Protein AF-A0A931BQ66-F1 (afdb_monomer)

pLDDT: mean 86.56, std 10.45, range [50.56, 96.12]

Nearest PDB structures (foldseek):
  7w68-assembly1_E  TM=6.072E-01  e=6.955E+00  Homo sapiens

Mean predicted aligned error: 5.03 Å

Radius of gyration: 12.86 Å; Cα contacts (8 Å, |Δi|>4): 81; chains: 1; bounding box: 36×19×38 Å

Structure (mmCIF, N/CA/C/O backbone):
data_AF-A0A931BQ66-F1
#
_entry.id   AF-A0A931BQ66-F1
#
loop_
_atom_site.group_PDB
_atom_site.id
_atom_site.type_symbol
_atom_site.label_atom_id
_atom_site.label_alt_id
_atom_site.label_comp_id
_atom_site.label_asym_id
_atom_site.label_entity_id
_atom_site.label_seq_id
_atom_site.pdbx_PDB_ins_code
_atom_site.Cartn_x
_atom_site.Cartn_y
_atom_site.Cartn_z
_atom_site.occupancy
_atom_site.B_iso_or_equiv
_atom_site.auth_seq_id
_atom_site.auth_comp_id
_atom_site.auth_asym_id
_atom_site.auth_atom_id
_atom_site.pdbx_PDB_model_num
ATOM 1 N N . MET A 1 1 ? 5.434 -9.368 -10.045 1.00 62.38 1 MET A N 1
ATOM 2 C CA . MET A 1 1 ? 5.309 -8.124 -10.826 1.00 62.38 1 MET A CA 1
ATOM 3 C C . MET A 1 1 ? 6.019 -7.061 -10.024 1.00 62.38 1 MET A C 1
ATOM 5 O O . MET A 1 1 ? 5.756 -6.967 -8.823 1.00 62.38 1 MET A O 1
ATOM 9 N N . ASN A 1 2 ? 6.964 -6.365 -10.642 1.00 62.44 2 ASN A N 1
ATOM 10 C CA . ASN A 1 2 ? 7.593 -5.212 -10.004 1.00 62.44 2 ASN A CA 1
ATOM 11 C C . ASN A 1 2 ? 6.619 -4.029 -10.034 1.00 62.44 2 ASN A C 1
ATOM 13 O O . ASN A 1 2 ? 5.758 -3.966 -10.911 1.00 62.44 2 ASN A O 1
ATOM 17 N N . ALA A 1 3 ? 6.711 -3.107 -9.081 1.00 62.03 3 ALA A N 1
ATOM 18 C CA . ALA A 1 3 ? 5.787 -1.974 -9.036 1.00 62.03 3 ALA A CA 1
ATOM 19 C C . ALA A 1 3 ? 5.939 -1.025 -10.246 1.00 62.03 3 ALA A C 1
ATOM 21 O O . ALA A 1 3 ? 4.948 -0.437 -10.669 1.00 62.03 3 ALA A O 1
ATOM 22 N N . SER A 1 4 ? 7.121 -0.943 -10.866 1.00 58.88 4 SER A N 1
ATOM 23 C CA . SER A 1 4 ? 7.351 -0.239 -12.144 1.00 58.88 4 SER A CA 1
ATOM 24 C C . SER A 1 4 ? 6.688 -0.905 -13.354 1.00 58.88 4 SER A C 1
ATOM 26 O O . SER A 1 4 ? 6.469 -0.254 -14.370 1.00 58.88 4 SER A O 1
ATOM 28 N N . GLU A 1 5 ? 6.313 -2.182 -13.251 1.00 66.12 5 GLU A N 1
ATOM 29 C CA . GLU A 1 5 ? 5.526 -2.891 -14.269 1.00 66.12 5 GLU A CA 1
ATOM 30 C C . GLU A 1 5 ? 4.015 -2.692 -14.061 1.00 66.12 5 GLU A C 1
ATOM 32 O O . GLU A 1 5 ? 3.201 -3.377 -14.691 1.00 66.12 5 GLU A O 1
ATOM 37 N N . ALA A 1 6 ? 3.621 -1.798 -13.145 1.00 67.50 6 ALA A N 1
ATOM 38 C CA . ALA A 1 6 ? 2.225 -1.479 -12.909 1.00 67.50 6 ALA A CA 1
ATOM 39 C C . ALA A 1 6 ? 1.553 -1.012 -14.213 1.00 67.50 6 ALA A C 1
ATOM 41 O O . ALA A 1 6 ? 2.141 -0.235 -14.969 1.00 67.50 6 ALA A O 1
ATOM 42 N N . PRO A 1 7 ? 0.304 -1.446 -14.472 1.00 71.62 7 PRO A N 1
ATOM 43 C CA . PRO A 1 7 ? -0.457 -0.951 -15.610 1.00 71.62 7 PRO A CA 1
ATOM 44 C C . PRO A 1 7 ? -0.541 0.577 -15.578 1.00 71.62 7 PRO A C 1
ATOM 46 O O . PRO A 1 7 ? -0.653 1.173 -14.505 1.00 71.62 7 PRO A O 1
ATOM 49 N N . VAL A 1 8 ? -0.526 1.209 -16.745 1.00 75.06 8 VAL A N 1
ATOM 50 C CA . VAL A 1 8 ? -0.601 2.667 -16.874 1.00 75.06 8 VAL A CA 1
ATOM 51 C C . VAL A 1 8 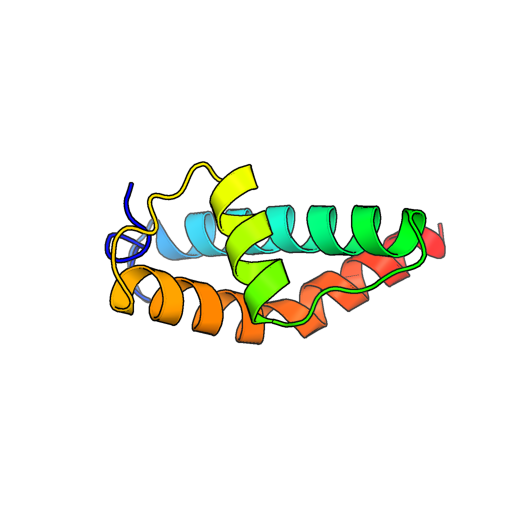? -2.056 3.078 -17.102 1.00 75.06 8 VAL A C 1
ATOM 53 O O . VAL A 1 8 ? -2.899 2.292 -17.537 1.00 75.06 8 VAL A O 1
ATOM 56 N N . PHE A 1 9 ? -2.387 4.331 -16.793 1.00 60.09 9 PHE A N 1
ATOM 57 C CA . PHE A 1 9 ? -3.708 4.884 -17.074 1.00 60.09 9 PHE A CA 1
ATOM 58 C C . PHE A 1 9 ? -4.112 4.661 -18.544 1.00 60.09 9 PHE A C 1
ATOM 60 O O . PHE A 1 9 ? -3.426 5.111 -19.459 1.00 60.09 9 PHE A O 1
ATOM 67 N N . GLY A 1 10 ? -5.248 3.987 -18.756 1.00 64.69 10 GLY A N 1
ATOM 68 C CA . GLY A 1 10 ? -5.746 3.599 -20.082 1.00 64.69 10 GLY A CA 1
ATOM 69 C C . GLY A 1 10 ? -5.602 2.106 -20.392 1.00 64.69 10 GLY A C 1
ATOM 70 O O . GLY A 1 10 ? -6.327 1.605 -21.251 1.00 64.69 10 GLY A O 1
ATOM 71 N N . ASP A 1 11 ? -4.763 1.374 -19.653 1.00 78.56 11 ASP A N 1
ATOM 72 C CA . ASP A 1 11 ? -4.698 -0.084 -19.754 1.00 78.56 11 ASP A CA 1
ATOM 73 C C . ASP A 1 11 ? -5.967 -0.736 -19.200 1.00 78.56 11 ASP A C 1
ATOM 75 O O . ASP A 1 11 ? -6.499 -0.339 -18.159 1.00 78.56 11 ASP A O 1
ATOM 79 N N . ALA A 1 12 ? -6.412 -1.821 -19.840 1.00 76.31 12 ALA A N 1
ATOM 80 C CA . ALA A 1 12 ? -7.577 -2.589 -19.391 1.00 76.31 12 ALA A CA 1
ATOM 81 C C . ALA A 1 12 ? -7.439 -3.081 -17.934 1.00 76.31 12 ALA A C 1
ATOM 83 O O . ALA A 1 12 ? -8.429 -3.194 -17.211 1.00 76.31 12 ALA A O 1
ATOM 84 N N . ASN A 1 13 ? -6.201 -3.308 -17.484 1.00 83.50 13 ASN A N 1
ATOM 85 C CA . ASN A 1 13 ? -5.888 -3.810 -16.147 1.00 83.50 13 ASN A CA 1
ATOM 86 C C . ASN A 1 13 ? -5.657 -2.697 -15.109 1.00 83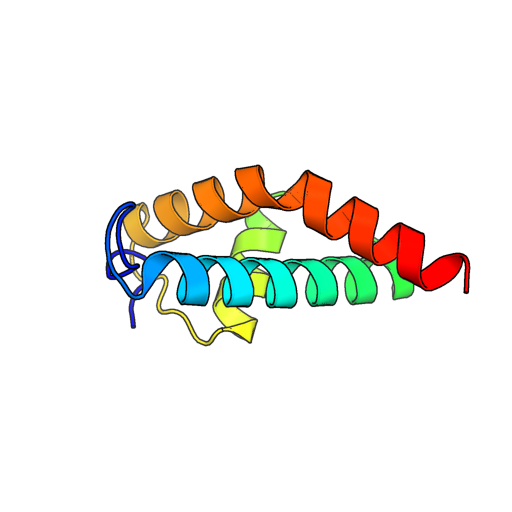.50 13 ASN A C 1
ATOM 88 O O . ASN A 1 13 ? -5.522 -2.998 -13.922 1.00 83.50 13 ASN A O 1
ATOM 92 N N . TRP A 1 14 ? -5.648 -1.421 -15.515 1.00 81.75 14 TRP A N 1
ATOM 93 C CA . TRP A 1 14 ? -5.393 -0.289 -14.617 1.00 81.75 14 TRP A CA 1
ATOM 94 C C . TRP A 1 14 ? -6.402 -0.206 -13.475 1.00 81.75 14 TRP A C 1
ATOM 96 O O . TRP A 1 14 ? -6.029 -0.125 -12.305 1.00 81.75 14 TRP A O 1
ATOM 106 N N . ASN A 1 15 ? -7.693 -0.289 -13.799 1.00 85.62 15 ASN A N 1
ATOM 107 C CA . ASN A 1 15 ? -8.750 -0.205 -12.792 1.00 85.62 15 ASN A CA 1
ATOM 108 C C . ASN A 1 15 ? -8.679 -1.367 -11.796 1.00 85.62 15 ASN A C 1
ATOM 110 O O . ASN A 1 15 ? -8.892 -1.164 -10.601 1.00 85.62 15 ASN A O 1
ATOM 114 N N . GLN A 1 16 ? -8.339 -2.568 -12.272 1.00 87.50 16 GLN A N 1
ATOM 115 C CA . GLN A 1 16 ? -8.170 -3.735 -11.411 1.00 87.50 16 GLN A CA 1
ATOM 116 C C . GLN A 1 16 ? -6.966 -3.566 -10.479 1.00 87.50 16 GLN A C 1
ATOM 118 O O . GLN A 1 16 ? -7.074 -3.842 -9.285 1.00 87.50 16 GLN A O 1
ATOM 123 N N . TYR A 1 17 ? -5.834 -3.093 -11.003 1.00 88.31 17 TYR A N 1
ATOM 124 C CA . TYR A 1 17 ? -4.645 -2.825 -10.200 1.00 88.31 17 TYR A CA 1
ATOM 125 C C . TYR A 1 17 ? -4.924 -1.769 -9.124 1.00 88.31 17 TYR A C 1
ATOM 127 O O . TYR A 1 17 ? -4.716 -2.028 -7.939 1.00 88.31 17 TYR A O 1
ATOM 135 N N . ARG A 1 18 ? -5.512 -0.631 -9.509 1.00 89.50 18 ARG A N 1
ATOM 136 C CA . ARG A 1 18 ? -5.911 0.435 -8.582 1.00 89.50 18 ARG A CA 1
ATOM 137 C C . ARG A 1 18 ? -6.866 -0.064 -7.496 1.00 89.50 18 ARG A C 1
ATOM 139 O O . ARG A 1 18 ? -6.700 0.306 -6.338 1.00 89.50 18 ARG A O 1
ATOM 146 N N . ALA A 1 19 ? -7.839 -0.906 -7.845 1.00 90.50 19 ALA A N 1
ATOM 147 C CA . ALA A 1 19 ? -8.766 -1.482 -6.873 1.00 90.50 19 ALA A CA 1
ATOM 148 C C . ALA A 1 19 ? -8.053 -2.394 -5.860 1.00 90.50 19 ALA A C 1
ATOM 150 O O . ALA A 1 19 ? -8.348 -2.330 -4.670 1.00 90.50 19 ALA A O 1
ATOM 151 N N . ARG A 1 20 ? -7.077 -3.197 -6.308 1.00 92.81 20 ARG A N 1
ATOM 152 C CA . ARG A 1 20 ? -6.262 -4.042 -5.417 1.00 92.81 20 ARG A CA 1
ATOM 153 C C . ARG A 1 20 ? -5.396 -3.212 -4.473 1.00 92.81 20 ARG A C 1
ATOM 155 O O . ARG A 1 20 ? -5.329 -3.536 -3.293 1.00 92.81 20 ARG A O 1
ATOM 162 N N . VAL A 1 21 ? -4.776 -2.142 -4.974 1.00 92.88 21 VAL A N 1
ATOM 163 C CA . VAL A 1 21 ? -4.000 -1.205 -4.143 1.00 92.88 21 VAL A CA 1
ATOM 164 C C . VAL A 1 21 ? -4.896 -0.510 -3.122 1.00 92.88 21 VAL A C 1
ATOM 166 O O . VAL A 1 21 ? -4.533 -0.445 -1.953 1.00 92.88 21 VAL A O 1
ATOM 169 N N . ALA A 1 22 ? -6.083 -0.052 -3.527 1.00 93.56 22 ALA A N 1
ATOM 170 C CA . ALA A 1 22 ? -7.039 0.573 -2.616 1.00 93.56 22 ALA A CA 1
ATOM 171 C C . ALA A 1 22 ? -7.481 -0.385 -1.500 1.00 93.56 22 ALA A C 1
ATOM 173 O O . ALA A 1 22 ? -7.438 -0.005 -0.337 1.00 93.56 22 ALA A O 1
ATOM 174 N N . ALA A 1 23 ? -7.839 -1.627 -1.842 1.00 94.12 23 ALA A N 1
ATOM 175 C CA . ALA A 1 23 ? -8.231 -2.637 -0.859 1.00 94.12 23 ALA A CA 1
ATOM 176 C C 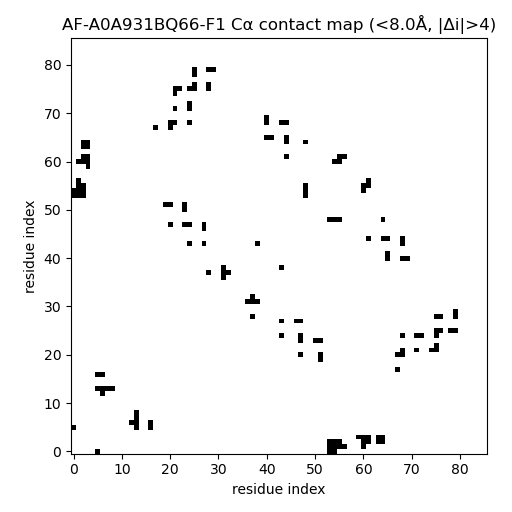. ALA A 1 23 ? -7.097 -2.940 0.132 1.00 94.12 23 ALA A C 1
ATOM 178 O O . ALA A 1 23 ? -7.301 -2.861 1.340 1.00 94.12 23 ALA A O 1
ATOM 179 N N . ALA A 1 24 ? -5.881 -3.187 -0.371 1.00 95.12 24 ALA A N 1
ATOM 180 C CA . ALA A 1 24 ? -4.725 -3.427 0.486 1.00 95.12 24 ALA A CA 1
ATOM 181 C C . ALA A 1 24 ? -4.434 -2.230 1.403 1.00 95.12 24 ALA A C 1
ATOM 183 O O . ALA A 1 24 ? -4.156 -2.420 2.582 1.00 95.12 24 ALA A O 1
ATOM 184 N N . LEU A 1 25 ? -4.533 -0.999 0.892 1.00 96.12 25 LEU A N 1
ATOM 185 C CA . LEU A 1 25 ? -4.323 0.213 1.682 1.00 96.12 25 LEU A CA 1
ATOM 186 C C . LEU A 1 25 ? -5.386 0.388 2.776 1.00 96.12 25 LEU A C 1
ATOM 188 O O . LEU A 1 25 ? -5.045 0.762 3.896 1.00 96.12 25 LEU A O 1
ATOM 192 N N . THR A 1 26 ? -6.653 0.099 2.475 1.00 95.25 26 THR A N 1
ATOM 193 C CA . THR A 1 26 ? -7.741 0.097 3.464 1.00 95.25 26 THR A CA 1
ATOM 194 C C . THR A 1 26 ? -7.482 -0.924 4.569 1.00 95.25 26 THR A C 1
ATOM 196 O O . THR A 1 26 ? -7.613 -0.579 5.742 1.00 95.25 26 THR A O 1
ATOM 199 N N . ASP A 1 27 ? -7.051 -2.139 4.222 1.00 94.44 27 ASP A N 1
ATOM 200 C CA . ASP A 1 27 ? -6.735 -3.184 5.203 1.00 94.44 27 ASP A CA 1
ATOM 201 C C . ASP A 1 27 ? -5.555 -2.790 6.104 1.00 94.44 27 ASP A C 1
ATOM 203 O O . ASP A 1 27 ? -5.583 -3.037 7.311 1.00 94.44 27 ASP A O 1
ATOM 207 N N . VAL A 1 28 ? -4.521 -2.156 5.536 1.00 94.38 28 VAL A N 1
ATOM 208 C CA . VAL A 1 28 ? -3.386 -1.616 6.304 1.00 94.38 28 VAL A CA 1
ATOM 209 C C . VAL A 1 28 ? -3.876 -0.542 7.268 1.00 94.38 28 VAL A C 1
ATOM 211 O O . VAL A 1 28 ? -3.619 -0.635 8.462 1.00 94.38 28 VAL A O 1
ATOM 214 N N . GLU A 1 29 ? -4.603 0.466 6.781 1.00 94.25 29 GLU A N 1
ATOM 215 C CA . GLU A 1 29 ? -5.127 1.553 7.619 1.00 94.25 29 GLU A CA 1
ATOM 216 C C . GLU A 1 29 ? -6.031 1.022 8.745 1.00 94.25 29 GLU A C 1
ATOM 218 O O . GLU A 1 29 ? -5.926 1.482 9.884 1.00 94.25 29 GLU A O 1
ATOM 223 N N . ALA A 1 30 ? -6.866 0.015 8.471 1.00 92.44 30 ALA A N 1
ATOM 224 C CA . ALA A 1 30 ? -7.694 -0.635 9.483 1.00 92.44 30 ALA A CA 1
ATOM 225 C C . ALA A 1 30 ? -6.853 -1.341 10.563 1.00 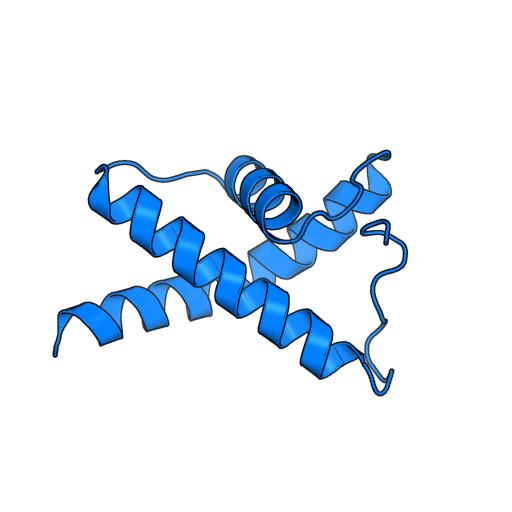92.44 30 ALA A C 1
ATOM 227 O O . ALA A 1 30 ? -7.084 -1.120 11.754 1.00 92.44 30 ALA A O 1
ATOM 228 N N . ASP A 1 31 ? -5.861 -2.146 10.169 1.00 93.25 31 ASP A N 1
ATOM 229 C CA . ASP A 1 31 ? -4.960 -2.858 11.090 1.00 93.25 31 ASP A CA 1
ATOM 230 C C . ASP A 1 31 ? -4.141 -1.880 11.949 1.00 93.25 31 ASP A C 1
ATOM 232 O O . ASP A 1 31 ? -4.077 -2.019 13.173 1.00 93.25 31 ASP A O 1
ATOM 236 N N . MET A 1 32 ? -3.587 -0.826 11.342 1.00 90.31 32 MET A N 1
ATOM 237 C CA . MET A 1 3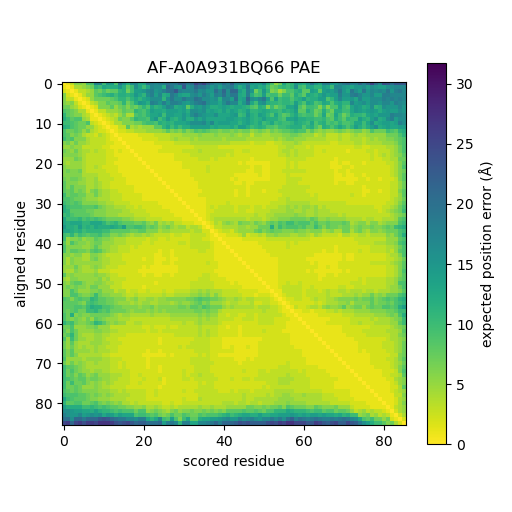2 ? -2.816 0.192 12.065 1.00 90.31 32 MET A CA 1
ATOM 238 C C . MET A 1 32 ? -3.691 0.929 13.088 1.00 90.31 32 MET A C 1
ATOM 240 O O . MET A 1 32 ? -3.322 1.043 14.263 1.00 90.31 32 MET A O 1
ATOM 244 N N . GLN A 1 33 ? -4.904 1.334 12.695 1.00 89.06 33 GLN A N 1
ATOM 245 C CA . GLN A 1 33 ? -5.854 1.956 13.620 1.00 89.06 33 GLN A CA 1
ATOM 246 C C . GLN A 1 33 ? -6.258 1.031 14.773 1.00 89.06 33 GLN A C 1
ATOM 248 O O . GLN A 1 33 ? -6.387 1.510 15.901 1.00 89.06 33 GLN A O 1
ATOM 253 N N . GLN A 1 34 ? -6.447 -0.271 14.527 1.00 88.62 34 GLN A N 1
ATOM 254 C CA . GLN A 1 34 ? -6.744 -1.248 15.584 1.00 88.62 34 GLN A CA 1
ATOM 255 C C . GLN A 1 34 ? -5.597 -1.370 16.592 1.00 88.62 34 GLN A C 1
ATOM 257 O O . GLN A 1 34 ? -5.841 -1.513 17.790 1.00 88.62 34 GLN A O 1
ATOM 262 N N . ARG A 1 35 ? -4.351 -1.263 16.125 1.00 89.12 35 ARG A N 1
ATOM 263 C CA . ARG A 1 35 ? -3.152 -1.301 16.973 1.00 89.12 35 ARG A CA 1
ATOM 264 C C . ARG A 1 35 ? -2.830 0.037 17.644 1.00 89.12 35 ARG A C 1
ATOM 266 O O . ARG A 1 35 ? -1.915 0.100 18.462 1.00 89.12 35 ARG A O 1
ATOM 273 N N . GLY A 1 36 ? -3.575 1.097 17.327 1.00 89.25 36 GLY A N 1
ATOM 274 C CA . GLY A 1 36 ? -3.439 2.411 17.954 1.00 89.25 36 GLY A CA 1
ATOM 275 C C . GLY A 1 36 ? -2.262 3.246 17.445 1.00 89.25 36 GLY A C 1
ATOM 276 O O . GLY A 1 36 ? -1.836 4.166 18.141 1.00 89.25 36 GLY A O 1
ATOM 277 N N . TYR A 1 37 ? -1.736 2.959 16.251 1.00 86.56 37 TYR A N 1
ATOM 278 C CA . TYR A 1 37 ? -0.715 3.791 15.608 1.00 86.56 37 TYR A CA 1
ATOM 279 C C . TYR A 1 37 ? -1.026 4.024 14.126 1.00 86.56 37 TYR A C 1
ATOM 281 O O . TYR A 1 37 ? -1.933 3.426 13.562 1.00 86.56 37 TYR A O 1
ATOM 289 N N . GLY A 1 38 ? -0.314 4.960 13.502 1.00 87.69 38 GLY A N 1
ATOM 290 C CA . GLY A 1 38 ? -0.445 5.265 12.079 1.00 87.69 38 GLY A CA 1
ATOM 291 C C . GLY A 1 38 ? 0.913 5.209 11.400 1.00 87.69 38 GLY A C 1
ATOM 292 O O . GLY A 1 38 ? 1.935 5.492 12.026 1.00 87.69 38 GLY A O 1
ATOM 293 N N . LEU A 1 39 ? 0.918 4.857 10.119 1.00 90.00 39 LEU A N 1
ATOM 294 C CA . LEU A 1 39 ? 2.116 4.896 9.291 1.00 90.00 39 LEU A CA 1
ATOM 295 C C . LEU A 1 39 ? 2.153 6.192 8.481 1.00 90.00 39 LEU A C 1
ATOM 297 O O . LEU A 1 39 ? 1.121 6.749 8.097 1.00 90.00 39 LEU A O 1
ATOM 301 N N . ASN A 1 40 ? 3.364 6.682 8.226 1.00 92.81 40 ASN A N 1
ATOM 302 C CA . ASN A 1 40 ? 3.570 7.711 7.217 1.00 92.81 40 ASN A CA 1
ATOM 303 C C . ASN A 1 40 ? 3.379 7.102 5.815 1.00 92.81 40 ASN A C 1
ATOM 305 O O . ASN A 1 40 ? 3.234 5.891 5.655 1.00 92.81 40 ASN A O 1
ATOM 309 N N . CYS A 1 41 ? 3.374 7.945 4.784 1.00 91.94 41 CYS A N 1
ATOM 310 C CA . CYS A 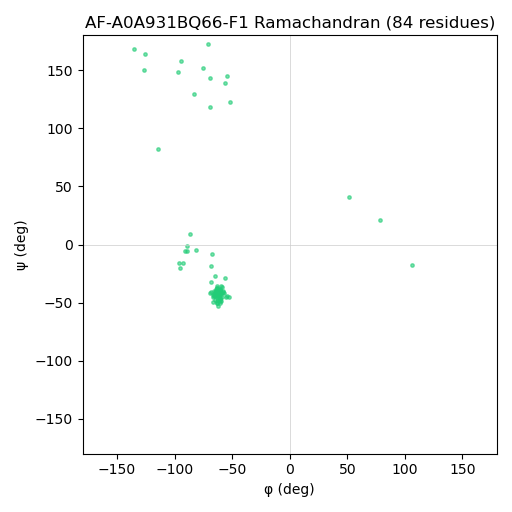1 41 ? 3.134 7.471 3.423 1.00 91.94 41 CYS A CA 1
ATOM 311 C C . CYS A 1 41 ? 4.158 6.423 2.963 1.00 91.94 41 CYS A C 1
ATOM 313 O O . CYS A 1 41 ? 3.798 5.473 2.274 1.00 91.94 41 CYS A O 1
ATOM 315 N N . GLU A 1 42 ? 5.413 6.577 3.376 1.00 93.81 42 GLU A N 1
ATOM 316 C CA . GLU A 1 42 ? 6.475 5.634 3.054 1.00 93.81 42 GLU A CA 1
ATOM 317 C C . GLU A 1 42 ? 6.206 4.252 3.663 1.00 93.81 42 GLU A C 1
ATOM 319 O O . GLU A 1 42 ? 6.175 3.255 2.944 1.00 93.81 42 GLU A O 1
ATOM 324 N N . GLY A 1 43 ? 5.896 4.195 4.961 1.00 94.06 43 GLY A N 1
ATOM 325 C CA . GLY A 1 43 ? 5.537 2.954 5.645 1.00 94.06 43 GLY A CA 1
ATOM 326 C C . GLY A 1 43 ? 4.283 2.302 5.061 1.00 94.06 43 GLY A C 1
ATOM 327 O O . GLY A 1 43 ? 4.273 1.096 4.837 1.00 94.06 43 GLY A O 1
ATOM 328 N N . LEU A 1 44 ? 3.254 3.091 4.729 1.00 94.94 44 LEU A N 1
ATOM 329 C CA . LEU A 1 44 ? 2.057 2.583 4.047 1.00 94.94 44 LEU A CA 1
ATOM 330 C C . LEU A 1 44 ? 2.397 1.967 2.685 1.00 94.94 44 LEU A C 1
ATOM 332 O O . LEU A 1 44 ? 1.838 0.940 2.315 1.00 94.94 44 LEU A O 1
ATOM 336 N N . THR A 1 45 ? 3.322 2.579 1.949 1.00 94.44 45 THR A N 1
ATOM 337 C CA . THR A 1 45 ? 3.751 2.100 0.630 1.00 94.44 45 THR A CA 1
ATOM 338 C C . THR A 1 45 ? 4.450 0.748 0.731 1.00 94.44 45 THR A C 1
ATOM 340 O O . THR A 1 45 ? 4.138 -0.155 -0.046 1.00 94.44 45 THR A O 1
ATOM 343 N N . LEU A 1 46 ? 5.329 0.572 1.721 1.00 94.38 46 LEU A N 1
ATOM 344 C CA . LEU A 1 46 ? 6.005 -0.705 1.969 1.00 94.38 46 LEU A CA 1
ATOM 345 C C . LEU A 1 46 ? 5.026 -1.803 2.407 1.00 94.38 46 LEU A C 1
ATOM 347 O O . LEU A 1 46 ? 5.065 -2.906 1.870 1.00 94.38 46 LEU A O 1
ATOM 351 N N . GLU A 1 47 ? 4.097 -1.493 3.310 1.00 95.06 47 GLU A N 1
ATOM 352 C CA . GLU A 1 47 ? 3.079 -2.447 3.777 1.00 95.06 47 GLU A CA 1
ATOM 353 C C . GLU A 1 47 ? 2.124 -2.892 2.660 1.00 95.06 47 GLU A C 1
ATOM 355 O O . GLU A 1 47 ? 1.728 -4.059 2.584 1.00 95.06 47 GLU A O 1
ATOM 360 N N . VAL A 1 48 ? 1.746 -1.965 1.775 1.00 94.56 48 VAL A N 1
ATOM 361 C CA . VAL A 1 48 ? 0.941 -2.273 0.586 1.00 94.56 48 VAL A CA 1
ATOM 362 C C . VAL A 1 48 ? 1.732 -3.147 -0.385 1.00 94.56 48 VAL A C 1
ATOM 364 O O . VAL A 1 48 ? 1.177 -4.117 -0.908 1.00 94.56 48 VAL A O 1
ATOM 367 N N . ALA A 1 49 ? 3.014 -2.841 -0.612 1.00 93.62 49 ALA A N 1
ATOM 368 C CA . ALA A 1 49 ? 3.882 -3.662 -1.451 1.00 93.62 49 ALA A CA 1
ATOM 369 C C . ALA A 1 49 ? 3.984 -5.094 -0.913 1.00 93.62 49 ALA A C 1
ATOM 371 O O . ALA A 1 49 ? 3.813 -6.045 -1.677 1.00 93.62 49 ALA A O 1
ATOM 372 N N . GLU A 1 50 ? 4.181 -5.251 0.397 1.00 93.06 50 GLU A N 1
ATOM 373 C CA . GLU A 1 50 ? 4.271 -6.554 1.056 1.00 93.06 50 GLU A CA 1
ATOM 374 C C . GLU A 1 50 ? 2.963 -7.348 0.932 1.00 93.06 50 GLU A C 1
ATOM 376 O O . GLU A 1 50 ? 2.974 -8.485 0.451 1.00 93.06 50 GLU A O 1
ATOM 381 N N . ARG A 1 51 ? 1.814 -6.739 1.264 1.00 92.88 51 ARG A N 1
ATOM 382 C CA . ARG A 1 51 ? 0.493 -7.394 1.153 1.00 92.88 51 ARG A CA 1
ATOM 383 C C . ARG A 1 51 ? 0.166 -7.832 -0.270 1.00 92.88 51 ARG A C 1
ATOM 385 O O . ARG A 1 51 ? -0.467 -8.869 -0.468 1.00 92.88 51 ARG A O 1
ATOM 392 N N . LEU A 1 52 ? 0.580 -7.050 -1.264 1.00 90.62 52 LEU A N 1
ATOM 393 C CA . LEU A 1 52 ? 0.350 -7.358 -2.674 1.00 90.62 52 LEU A CA 1
ATOM 394 C C . LEU A 1 52 ? 1.465 -8.197 -3.310 1.00 90.62 52 LEU A C 1
ATOM 396 O O . LEU A 1 52 ? 1.336 -8.550 -4.486 1.00 90.62 52 LEU A O 1
ATOM 400 N N . GLN A 1 53 ? 2.516 -8.534 -2.552 1.00 89.94 53 GLN A N 1
ATOM 401 C CA . GLN A 1 53 ? 3.716 -9.231 -3.026 1.00 89.94 53 GLN A CA 1
ATOM 402 C C . GLN A 1 53 ? 4.322 -8.549 -4.267 1.00 89.94 53 GLN A C 1
ATOM 404 O O . GLN A 1 53 ? 4.718 -9.202 -5.239 1.00 89.94 53 GLN A O 1
ATOM 409 N N . LEU A 1 54 ? 4.342 -7.213 -4.254 1.00 86.88 54 LEU A N 1
ATOM 410 C CA . LEU A 1 54 ? 4.938 -6.398 -5.306 1.00 86.88 54 LEU A CA 1
ATOM 411 C C . LEU A 1 54 ? 6.440 -6.285 -5.068 1.00 86.88 54 LEU A C 1
ATOM 413 O O . LEU A 1 54 ? 6.889 -5.937 -3.977 1.00 86.88 54 LEU A O 1
ATO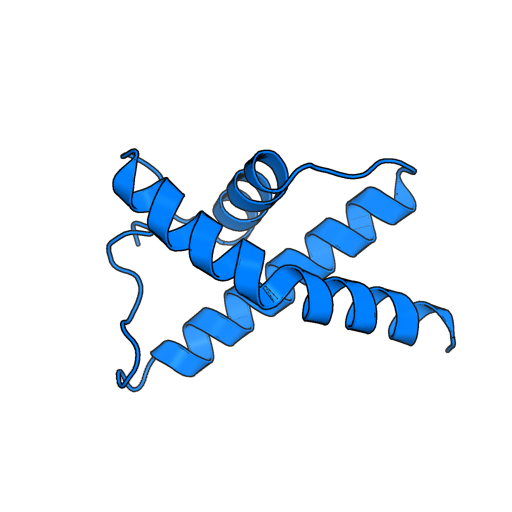M 417 N N . GLY A 1 55 ? 7.218 -6.563 -6.112 1.00 84.81 55 GLY A N 1
ATOM 418 C CA . GLY A 1 55 ? 8.652 -6.316 -6.082 1.00 84.81 55 GLY A CA 1
ATOM 419 C C . GLY A 1 55 ? 8.915 -4.813 -6.087 1.00 84.81 55 GLY A C 1
ATOM 420 O O . GLY A 1 55 ? 8.543 -4.129 -7.038 1.00 84.81 55 GLY A O 1
ATOM 421 N N . VAL A 1 56 ? 9.551 -4.308 -5.033 1.00 85.44 56 VAL A N 1
ATOM 422 C CA . VAL A 1 56 ? 10.073 -2.938 -4.967 1.00 85.44 56 VAL A CA 1
ATOM 423 C C . VAL A 1 56 ? 11.590 -3.048 -4.883 1.00 85.44 56 VAL A C 1
ATOM 425 O O . VAL A 1 56 ? 12.16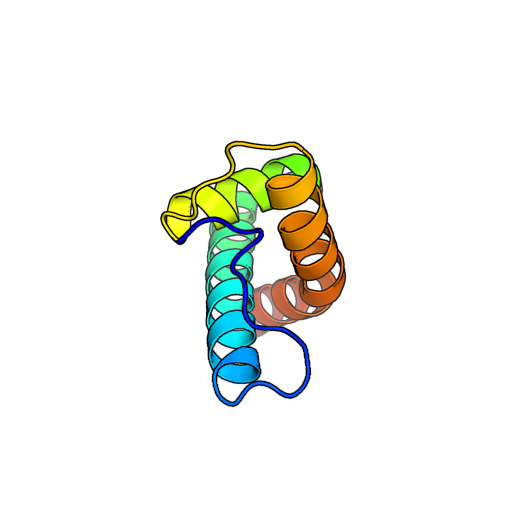9 -3.095 -3.801 1.00 85.44 56 VAL A O 1
ATOM 428 N N . ALA A 1 57 ? 12.224 -3.224 -6.043 1.00 83.25 57 ALA A N 1
ATOM 429 C CA . ALA A 1 57 ? 13.664 -3.460 -6.144 1.00 83.25 57 ALA A CA 1
ATOM 430 C C . ALA A 1 57 ? 14.445 -2.165 -6.412 1.00 83.25 57 ALA A C 1
ATOM 432 O O . ALA A 1 57 ? 15.650 -2.102 -6.166 1.00 83.25 57 ALA A O 1
ATOM 433 N N . THR A 1 58 ? 13.760 -1.141 -6.918 1.00 86.06 58 THR A N 1
ATOM 434 C CA . THR A 1 58 ? 14.334 0.151 -7.288 1.00 86.06 58 THR A CA 1
ATOM 435 C C . THR A 1 58 ? 13.610 1.307 -6.599 1.00 86.06 58 THR A C 1
ATOM 437 O O . THR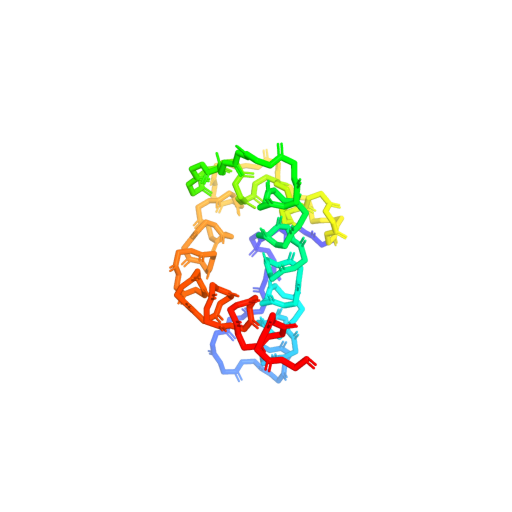 A 1 58 ? 12.498 1.165 -6.093 1.00 86.06 58 THR A O 1
ATOM 440 N N . VAL A 1 59 ? 14.246 2.481 -6.594 1.00 86.94 59 VAL A N 1
ATOM 441 C CA . VAL A 1 59 ? 13.608 3.721 -6.125 1.00 86.94 59 VAL A CA 1
ATOM 442 C C . VAL A 1 59 ? 12.411 4.081 -7.011 1.00 86.94 59 VAL A C 1
ATOM 444 O O . VAL A 1 59 ? 11.381 4.493 -6.498 1.00 86.94 59 VAL A O 1
ATOM 447 N N . GLU A 1 60 ? 12.506 3.848 -8.319 1.00 84.75 60 GLU A N 1
ATOM 448 C CA . GLU A 1 60 ? 11.416 4.112 -9.263 1.00 84.75 60 GLU A CA 1
ATOM 449 C C . GLU A 1 60 ? 10.184 3.233 -8.985 1.00 84.75 60 GLU A C 1
ATOM 451 O O . GLU A 1 60 ? 9.065 3.740 -8.942 1.00 84.75 60 GLU A O 1
ATOM 456 N N . ASP A 1 61 ? 10.382 1.937 -8.701 1.00 82.81 61 ASP A N 1
ATOM 457 C CA . ASP A 1 61 ? 9.304 1.038 -8.252 1.00 82.81 61 ASP A CA 1
ATOM 458 C C . ASP A 1 61 ? 8.563 1.622 -7.043 1.00 82.81 61 ASP A C 1
ATOM 460 O O . ASP A 1 61 ? 7.330 1.610 -6.971 1.00 82.81 61 ASP A O 1
ATOM 464 N N . PHE A 1 62 ? 9.339 2.125 -6.082 1.00 89.81 62 PHE A N 1
ATOM 465 C CA . PHE A 1 62 ? 8.809 2.692 -4.858 1.00 89.81 62 PHE A CA 1
ATOM 466 C C . PHE A 1 62 ? 8.024 3.975 -5.138 1.00 89.81 62 PHE A C 1
ATOM 468 O O . PHE A 1 62 ? 6.886 4.092 -4.694 1.00 89.81 62 PHE A O 1
ATOM 475 N N . GLU A 1 63 ? 8.588 4.911 -5.902 1.00 91.12 63 GLU A N 1
ATOM 476 C CA . GLU A 1 63 ? 7.962 6.200 -6.220 1.00 91.12 63 GLU A CA 1
ATOM 477 C C . GLU A 1 63 ? 6.634 6.033 -6.973 1.00 91.12 63 GLU A C 1
ATOM 479 O O . GLU A 1 63 ? 5.659 6.731 -6.673 1.00 91.12 63 GLU A O 1
ATOM 484 N N . VAL A 1 64 ? 6.560 5.075 -7.903 1.00 89.69 64 VAL A N 1
ATOM 485 C CA . VAL A 1 64 ? 5.324 4.758 -8.637 1.00 89.69 64 VAL A CA 1
ATOM 486 C C . VAL A 1 64 ? 4.234 4.264 -7.687 1.00 89.69 64 VAL A C 1
ATOM 488 O O . VAL A 1 64 ? 3.094 4.743 -7.738 1.00 89.69 64 VAL A O 1
ATOM 491 N N . LEU A 1 65 ? 4.565 3.326 -6.796 1.00 92.25 65 LEU A N 1
ATOM 492 C CA . LEU A 1 65 ? 3.601 2.819 -5.822 1.00 92.25 65 LEU A CA 1
ATOM 493 C C . LEU A 1 65 ? 3.225 3.891 -4.793 1.00 92.25 65 LEU A C 1
ATOM 495 O O . LEU A 1 65 ? 2.046 4.035 -4.467 1.00 92.25 65 LEU A O 1
ATOM 499 N N . GLU A 1 66 ? 4.195 4.673 -4.323 1.00 95.00 66 GLU A N 1
ATOM 500 C CA . GLU A 1 66 ? 3.986 5.735 -3.342 1.00 95.00 66 GLU A CA 1
ATOM 501 C C . GLU A 1 66 ? 3.039 6.808 -3.893 1.00 95.00 66 GLU A C 1
ATOM 503 O O . GLU A 1 66 ? 2.118 7.241 -3.197 1.00 95.00 66 GLU A O 1
ATOM 508 N N . ALA A 1 67 ? 3.193 7.203 -5.160 1.00 93.31 67 ALA A N 1
ATOM 509 C CA . ALA A 1 67 ? 2.288 8.147 -5.812 1.00 93.31 67 ALA A CA 1
ATOM 510 C C . ALA A 1 67 ? 0.838 7.632 -5.831 1.00 93.31 67 ALA A C 1
ATOM 512 O O . ALA A 1 67 ? -0.100 8.387 -5.549 1.00 93.31 67 ALA A O 1
ATOM 513 N N . LEU A 1 68 ? 0.647 6.339 -6.108 1.00 92.19 68 LEU A N 1
ATOM 514 C CA . LEU A 1 68 ? -0.676 5.721 -6.093 1.00 92.19 68 LEU A CA 1
ATOM 515 C C . LEU A 1 68 ? -1.250 5.628 -4.672 1.00 92.19 68 LEU A C 1
ATOM 517 O O . LEU A 1 68 ? -2.424 5.944 -4.466 1.00 92.19 68 LEU A O 1
ATOM 521 N N . VAL A 1 69 ? -0.433 5.261 -3.684 1.00 95.25 69 VAL A N 1
ATOM 522 C CA . VAL A 1 69 ? -0.828 5.228 -2.267 1.00 95.25 69 VAL A CA 1
ATOM 523 C C . VAL A 1 69 ? -1.243 6.619 -1.789 1.00 95.25 69 VAL A C 1
ATOM 525 O O . VAL A 1 69 ? -2.324 6.759 -1.216 1.00 95.25 69 VAL A O 1
ATOM 528 N N . LYS A 1 70 ? -0.469 7.668 -2.102 1.00 95.81 70 LYS A N 1
ATOM 529 C CA . LYS A 1 70 ? -0.815 9.071 -1.794 1.00 95.81 70 LYS A CA 1
ATOM 530 C C . LYS A 1 70 ? -2.179 9.454 -2.357 1.00 95.81 70 LYS A C 1
ATOM 532 O O . LYS A 1 70 ? -2.981 10.067 -1.654 1.00 95.81 70 LYS A O 1
ATOM 537 N N . ALA A 1 71 ? -2.451 9.077 -3.605 1.00 94.25 71 ALA A N 1
ATOM 538 C CA . ALA A 1 71 ? -3.712 9.387 -4.269 1.00 94.25 71 ALA A CA 1
ATOM 539 C C . ALA A 1 71 ? -4.915 8.642 -3.660 1.00 94.25 71 ALA A C 1
ATOM 541 O O . ALA A 1 71 ? -6.027 9.169 -3.658 1.00 94.25 71 ALA A O 1
ATOM 542 N N . LEU A 1 72 ? -4.712 7.424 -3.150 1.00 94.50 72 LEU A N 1
ATOM 543 C CA . LEU A 1 72 ? -5.777 6.570 -2.610 1.00 94.50 72 LEU A CA 1
ATOM 544 C C . LEU A 1 72 ? -5.985 6.716 -1.097 1.00 94.50 72 LEU A C 1
ATOM 546 O O . LEU A 1 72 ? -7.030 6.313 -0.588 1.00 94.50 72 LEU A O 1
ATOM 550 N N . LEU A 1 73 ? -5.034 7.314 -0.382 1.00 93.75 73 LEU A N 1
ATOM 551 C CA . LEU A 1 73 ? -5.060 7.439 1.073 1.00 93.75 73 LEU A CA 1
ATOM 552 C C . LEU A 1 73 ? -6.337 8.084 1.643 1.00 93.75 73 LEU A C 1
ATOM 554 O O . LEU A 1 73 ? -6.874 7.546 2.615 1.00 93.75 73 LEU A O 1
ATOM 558 N N . PRO A 1 74 ? -6.874 9.189 1.081 1.00 93.88 74 PRO A N 1
ATOM 559 C CA . PRO A 1 74 ? -8.122 9.764 1.582 1.00 93.88 74 PRO A CA 1
ATOM 560 C C . PRO A 1 74 ? -9.292 8.778 1.483 1.00 93.88 74 PRO A C 1
ATOM 562 O O . PRO A 1 74 ? -10.028 8.607 2.450 1.00 93.88 74 PRO A O 1
ATOM 565 N N . VAL A 1 75 ? -9.388 8.063 0.356 1.00 92.25 75 VAL A N 1
ATOM 566 C CA . VAL A 1 75 ? -10.447 7.077 0.088 1.00 92.25 75 VAL A CA 1
ATOM 567 C C . VAL A 1 75 ? -10.358 5.905 1.062 1.00 92.25 75 VAL A C 1
ATOM 569 O O . VAL A 1 75 ? -11.367 5.482 1.619 1.00 92.25 75 VAL A O 1
ATOM 572 N N . ALA A 1 76 ? -9.147 5.399 1.310 1.00 91.94 76 ALA A N 1
ATOM 573 C CA . ALA A 1 76 ? -8.935 4.308 2.254 1.00 91.94 76 ALA A CA 1
ATOM 574 C C . ALA A 1 76 ? -9.374 4.695 3.674 1.00 91.94 76 ALA A C 1
ATOM 576 O O . ALA A 1 76 ? -10.075 3.932 4.337 1.00 91.94 76 ALA A O 1
ATOM 577 N N . ARG A 1 77 ? -9.036 5.909 4.125 1.00 92.44 77 ARG A N 1
ATOM 578 C CA . ARG A 1 77 ? -9.435 6.413 5.449 1.00 92.44 77 ARG A CA 1
ATOM 579 C C . ARG A 1 77 ? -10.938 6.606 5.584 1.00 92.44 77 ARG A C 1
ATOM 581 O O . ARG A 1 77 ? -11.483 6.312 6.645 1.00 92.44 77 ARG A O 1
ATOM 588 N N . GLU A 1 78 ? -11.598 7.106 4.544 1.00 92.56 78 GLU A N 1
ATOM 589 C CA . GLU A 1 78 ? -13.059 7.221 4.515 1.00 92.56 78 GLU A CA 1
ATOM 590 C C . GLU A 1 78 ? -13.725 5.846 4.584 1.00 92.56 78 GLU A C 1
ATOM 592 O O . GLU A 1 78 ? -14.640 5.663 5.381 1.00 92.56 78 GLU A O 1
ATOM 597 N N . ALA A 1 79 ? -13.212 4.859 3.843 1.00 90.94 79 ALA A N 1
ATOM 598 C CA . ALA A 1 79 ? -13.715 3.489 3.895 1.00 90.94 79 ALA A CA 1
ATOM 599 C C . ALA A 1 79 ? -13.592 2.877 5.303 1.00 90.94 79 ALA A C 1
ATOM 601 O O . ALA A 1 79 ? -14.572 2.350 5.823 1.00 90.94 79 ALA A O 1
ATOM 602 N N . VAL A 1 80 ? -12.430 3.015 5.959 1.00 90.50 80 VAL A N 1
ATOM 603 C CA . VAL A 1 80 ? -12.233 2.529 7.341 1.00 90.50 80 VAL A CA 1
ATOM 604 C C . VAL A 1 80 ? -13.193 3.211 8.321 1.00 90.50 80 VAL A C 1
ATOM 606 O O . VAL A 1 80 ? -13.715 2.568 9.233 1.00 90.50 80 VAL A O 1
ATOM 609 N N . ARG A 1 81 ? -13.452 4.513 8.146 1.00 88.69 81 ARG A N 1
ATOM 610 C CA . ARG A 1 81 ? -14.420 5.243 8.981 1.00 88.69 81 ARG A CA 1
ATOM 611 C C . ARG A 1 81 ? -15.841 4.729 8.779 1.00 88.69 81 ARG A C 1
ATOM 613 O O . ARG A 1 81 ? -16.492 4.441 9.773 1.00 88.69 81 ARG A O 1
ATOM 620 N N . ALA A 1 82 ? -16.276 4.558 7.531 1.00 88.75 82 ALA A N 1
ATOM 621 C CA . ALA A 1 82 ? -17.614 4.060 7.217 1.00 88.75 82 ALA A CA 1
ATOM 622 C C . ALA A 1 82 ? -17.870 2.679 7.843 1.00 88.75 82 ALA A C 1
ATOM 624 O O . ALA A 1 82 ? -18.906 2.468 8.456 1.00 88.75 82 ALA A O 1
ATOM 625 N N . THR A 1 83 ? -16.884 1.775 7.811 1.00 80.25 83 THR A N 1
ATOM 626 C CA . THR A 1 83 ? -17.010 0.436 8.423 1.00 80.25 83 THR A CA 1
ATOM 627 C C . THR A 1 83 ? -17.091 0.420 9.956 1.00 80.25 83 THR A C 1
ATOM 629 O O . THR A 1 83 ? -17.302 -0.640 10.533 1.00 80.25 83 THR A O 1
ATOM 632 N N . ARG A 1 84 ? -16.874 1.554 10.636 1.00 72.50 84 ARG A N 1
ATOM 633 C CA . ARG A 1 84 ? -17.021 1.679 12.100 1.00 72.50 84 ARG A CA 1
ATOM 634 C C . ARG A 1 84 ? -18.383 2.224 12.528 1.00 72.50 84 ARG A C 1
ATOM 636 O O . ARG A 1 84 ? -18.681 2.187 13.718 1.00 72.50 84 ARG A O 1
ATOM 643 N N . GLU A 1 85 ? -19.133 2.809 11.599 1.00 62.97 85 GLU A N 1
ATOM 644 C CA . GLU A 1 85 ? -20.449 3.400 11.864 1.00 62.97 85 GLU A CA 1
ATOM 645 C C . GLU A 1 85 ? -21.595 2.380 11.703 1.00 62.97 85 GLU A C 1
ATOM 647 O O . GLU A 1 85 ? -22.728 2.697 12.068 1.00 62.97 85 GLU A O 1
ATOM 652 N N . ASP A 1 86 ? -21.276 1.165 11.238 1.00 50.56 86 ASP A N 1
ATOM 653 C CA . ASP A 1 86 ? -22.140 -0.026 11.169 1.00 50.56 86 ASP A CA 1
ATOM 654 C C . ASP A 1 86 ? -21.946 -0.958 12.385 1.00 50.56 86 ASP A C 1
ATOM 656 O O . ASP A 1 86 ? -22.956 -1.539 12.854 1.00 50.56 86 ASP A O 1
#

Foldseek 3Di:
DALLPQDDPPDPCNVVSLVLLLVQLLVVQLVQVVVPHDDDLQVSLVSSCVVVVHDHPDPSSSVSSSVSSVVNVVVSVVVSVVVVVD

Sequence (86 aa):
MNASEAPVFGDANWNQYRARVAAALTDVEADMQQRGYGLNCEGLTLEVAERLQLGVATVEDFEVLEALVKALLPVAREAVRATRED

Secondary structure (DSSP, 8-state):
-BGGGPPPTTSTTHHHHHHHHHHHHHHHHHHHHHHT----HHHHHHHHHHHHT-B--SHHHHHHHHHHHHHHHHHHHHHHHHTT--

Solvent-accessible surface area (backbone atoms only — not comparable to full-atom values): 4821 Å² total; per-residue (Å²): 103,43,37,69,70,53,65,51,96,86,42,90,56,23,65,58,51,52,50,53,51,42,52,45,44,23,53,48,54,46,53,33,55,74,72,74,49,83,71,56,69,67,54,48,33,53,53,34,29,59,77,68,63,37,42,66,90,48,71,63,17,42,52,52,43,32,55,52,45,65,70,39,46,66,59,25,53,51,52,49,52,56,70,70,79,112

Organism: NCBI:txid2791026